Protein AF-A0A895YE85-F1 (afdb_monomer)

Solvent-accessible surface area (backbone atoms only — not comparable to full-atom values): 8833 Å² total; per-residue (Å²): 132,84,83,83,48,71,46,37,55,52,10,45,50,52,48,52,56,38,53,77,68,73,46,53,61,58,56,49,16,60,69,54,75,51,50,42,69,58,50,53,31,33,40,65,29,74,41,87,74,50,73,70,53,49,40,46,52,32,47,59,73,75,42,83,78,81,87,78,92,70,83,78,72,74,72,87,67,88,78,88,73,84,82,60,101,66,75,92,58,65,44,74,50,72,59,87,95,45,78,45,78,43,69,43,68,72,58,47,43,73,75,32,65,70,60,36,51,52,50,55,51,40,47,74,70,66,52,70,72,89,77,78,85,80,77,96,74,85,134

Mean predicted aligned error: 15.88 Å

pLDDT: mean 78.11, std 20.11, range [33.03, 98.56]

InterPro domains:
  IPR001387 Cro/C1-type, helix-turn-helix domain [PS50943] (14-70)
  IPR001387 Cro/C1-type, helix-turn-helix domain [SM00530] (13-68)
  IPR001387 Cro/C1-type, helix-turn-helix domain [cd00093] (11-62)
  IPR010982 Lambda repressor-like, DNA-binding domain superfamily [G3DSA:1.10.260.40] (1-79)
  IPR010982 Lambda repressor-like, DNA-binding domain superfamily [SSF47413] (6-72)
  IPR050807 Transcriptional regulator/dioxygenase, bacterial-type [PTHR46797] (8-66)

Secondary structure (DSSP, 8-state):
-----HHHHHHHHHHHHHHHTT--HHHHHHHHT--HHHHHHHHTT-S---HHHHHHHHHHHT----------------------SS--S-EEEEETTEEEEE--HHHHHHH-HHHHHHHHHHHHTT---S---------

Structure (mmCIF, N/CA/C/O backbone):
data_AF-A0A895YE85-F1
#
_entry.id   AF-A0A895YE85-F1
#
loop_
_atom_site.group_PDB
_atom_site.id
_atom_site.type_symbol
_atom_site.label_atom_id
_atom_site.label_alt_id
_atom_site.label_comp_id
_atom_site.label_asym_id
_atom_site.label_entity_id
_atom_site.label_seq_id
_atom_site.pdbx_PDB_ins_code
_atom_site.Cartn_x
_atom_site.Cartn_y
_atom_site.Cartn_z
_atom_site.occupancy
_atom_site.B_iso_or_equiv
_atom_site.auth_seq_id
_atom_site.auth_comp_id
_atom_site.auth_asym_id
_atom_site.auth_atom_id
_atom_site.pdbx_PDB_model_num
ATOM 1 N N . MET A 1 1 ? 14.524 12.648 -3.832 1.00 39.88 1 MET A N 1
ATOM 2 C CA . MET A 1 1 ? 13.309 11.814 -3.966 1.00 39.88 1 MET A CA 1
ATOM 3 C C . MET A 1 1 ? 13.101 11.058 -2.663 1.00 39.88 1 MET A C 1
ATOM 5 O O . MET A 1 1 ? 13.986 10.311 -2.268 1.00 39.88 1 MET A O 1
ATOM 9 N N . THR A 1 2 ? 12.002 11.305 -1.953 1.00 43.69 2 THR A N 1
ATOM 10 C CA . THR A 1 2 ? 11.710 10.669 -0.658 1.00 43.69 2 THR A CA 1
ATOM 11 C C . THR A 1 2 ? 11.442 9.179 -0.867 1.00 43.69 2 THR A C 1
ATOM 13 O O . THR A 1 2 ? 10.561 8.818 -1.645 1.00 43.69 2 THR A O 1
ATOM 16 N N . ARG A 1 3 ? 12.216 8.310 -0.208 1.00 55.97 3 ARG A N 1
ATOM 17 C CA . ARG A 1 3 ? 12.042 6.852 -0.267 1.00 55.97 3 ARG A CA 1
ATOM 18 C 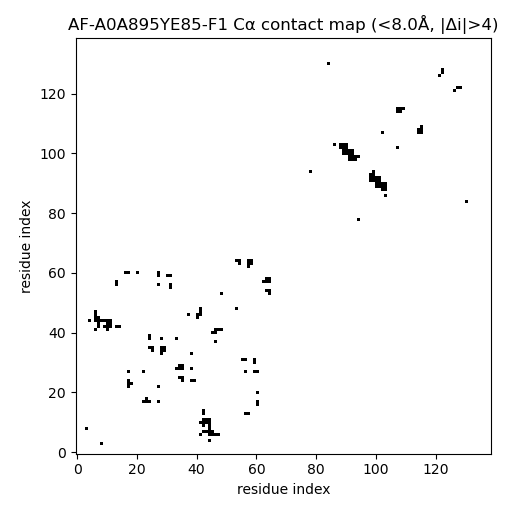C . ARG A 1 3 ? 10.653 6.501 0.277 1.00 55.97 3 ARG A C 1
ATOM 20 O O . ARG A 1 3 ? 10.411 6.668 1.469 1.00 55.97 3 ARG A O 1
ATOM 27 N N . ARG A 1 4 ? 9.738 6.051 -0.588 1.00 69.44 4 ARG A N 1
ATOM 28 C CA . ARG A 1 4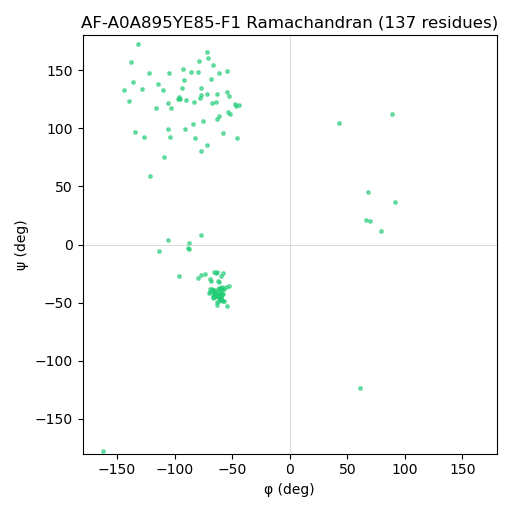 ? 8.447 5.495 -0.160 1.00 69.44 4 ARG A CA 1
ATOM 29 C C . ARG A 1 4 ? 8.705 4.231 0.657 1.00 69.44 4 ARG A C 1
ATOM 31 O O . ARG A 1 4 ? 9.504 3.383 0.260 1.00 69.44 4 ARG A O 1
ATOM 38 N N . THR A 1 5 ? 8.091 4.155 1.831 1.00 88.81 5 THR A N 1
ATOM 39 C CA . THR A 1 5 ? 8.126 2.970 2.688 1.00 88.81 5 THR A CA 1
ATOM 40 C C . THR A 1 5 ? 6.919 2.096 2.380 1.00 88.81 5 THR A C 1
ATOM 42 O O . THR A 1 5 ? 5.852 2.604 2.029 1.00 88.81 5 THR A O 1
ATOM 45 N N . LEU A 1 6 ? 7.060 0.784 2.577 1.00 88.50 6 LEU A N 1
ATOM 46 C CA . LEU A 1 6 ? 5.957 -0.160 2.399 1.00 88.50 6 LEU A CA 1
ATOM 47 C C . LEU A 1 6 ? 4.736 0.224 3.257 1.00 88.50 6 LEU A C 1
ATOM 49 O O . LEU A 1 6 ? 3.605 0.102 2.796 1.00 88.50 6 LEU A O 1
ATOM 53 N N . GLN A 1 7 ? 4.948 0.750 4.473 1.00 91.81 7 GLN A N 1
ATOM 54 C CA . GLN A 1 7 ? 3.854 1.239 5.321 1.00 91.81 7 GLN A CA 1
ATOM 55 C C . GLN A 1 7 ? 3.069 2.381 4.665 1.00 91.81 7 GLN A C 1
ATOM 57 O O . GLN A 1 7 ? 1.840 2.388 4.728 1.00 91.81 7 GLN A O 1
ATOM 62 N N . GLY A 1 8 ? 3.759 3.338 4.038 1.00 93.25 8 GLY A N 1
ATOM 63 C CA . GLY A 1 8 ? 3.119 4.453 3.340 1.00 93.25 8 GLY A CA 1
ATOM 64 C C . GLY A 1 8 ? 2.283 3.982 2.152 1.00 93.25 8 GLY A C 1
ATOM 65 O O . GLY A 1 8 ? 1.139 4.409 1.999 1.00 93.25 8 GLY A O 1
ATOM 66 N N . ASP A 1 9 ? 2.819 3.052 1.362 1.00 93.00 9 ASP A N 1
ATOM 67 C CA . ASP A 1 9 ? 2.130 2.510 0.188 1.00 93.00 9 ASP A CA 1
ATOM 68 C C . ASP A 1 9 ? 0.882 1.711 0.585 1.00 93.00 9 ASP A C 1
ATOM 70 O O . ASP A 1 9 ? -0.200 1.909 0.026 1.00 93.00 9 ASP A O 1
ATOM 74 N N . VAL A 1 10 ? 0.996 0.862 1.611 1.00 95.25 10 VAL A N 1
ATOM 75 C CA . VAL A 1 10 ? -0.136 0.096 2.150 1.00 95.25 10 VAL A CA 1
ATOM 76 C C . VAL A 1 10 ? -1.191 1.021 2.761 1.00 95.25 10 VAL A C 1
ATOM 78 O O . VAL A 1 10 ? -2.383 0.840 2.506 1.00 95.25 10 VAL A O 1
ATOM 81 N N . GLY A 1 11 ? -0.780 2.036 3.526 1.00 96.62 11 GLY A N 1
ATOM 82 C CA . GLY A 1 11 ? -1.690 3.025 4.106 1.00 96.62 11 GLY A CA 1
ATOM 83 C C . GLY A 1 11 ? -2.475 3.793 3.041 1.00 96.62 11 GLY A C 1
ATOM 84 O O . GLY A 1 11 ? -3.697 3.937 3.140 1.00 96.62 11 GLY A O 1
ATOM 85 N N . GLN A 1 12 ? -1.795 4.215 1.973 1.00 96.94 12 GLN A N 1
ATOM 86 C CA . GLN A 1 12 ? -2.416 4.910 0.848 1.00 96.94 12 GLN A CA 1
ATOM 87 C C . GLN A 1 12 ? -3.371 4.001 0.059 1.00 96.94 12 GLN A C 1
ATOM 89 O O . GLN A 1 12 ? -4.454 4.445 -0.339 1.00 96.94 12 GLN A O 1
ATOM 94 N N . LEU A 1 13 ? -3.014 2.727 -0.134 1.00 96.50 13 LEU A N 1
ATOM 95 C CA . LEU A 1 13 ? -3.893 1.733 -0.747 1.00 96.50 13 LEU A CA 1
ATOM 96 C C . LEU A 1 13 ? -5.165 1.533 0.087 1.00 96.50 13 LEU A C 1
ATOM 98 O O . LEU A 1 13 ? -6.270 1.607 -0.455 1.00 96.50 13 LEU A O 1
ATOM 102 N N . LEU A 1 14 ? -5.024 1.342 1.402 1.00 97.81 14 LEU A N 1
ATOM 103 C CA . LEU A 1 14 ? -6.150 1.159 2.317 1.00 97.81 14 LEU A CA 1
ATOM 104 C C . LEU A 1 14 ? -7.114 2.350 2.264 1.00 97.81 14 LEU A C 1
ATOM 106 O O . LEU A 1 14 ? -8.320 2.164 2.079 1.00 97.81 14 LEU A O 1
ATOM 110 N N . ARG A 1 15 ? -6.575 3.574 2.346 1.00 98.38 15 ARG A N 1
ATOM 111 C CA . ARG A 1 15 ? -7.349 4.816 2.235 1.00 98.38 15 ARG A CA 1
ATOM 112 C C . ARG A 1 15 ? -8.118 4.884 0.918 1.00 98.38 15 ARG A C 1
ATOM 114 O O . ARG A 1 15 ? -9.318 5.145 0.921 1.00 98.38 15 ARG A O 1
ATOM 121 N N . THR A 1 16 ? -7.437 4.608 -0.191 1.00 98.31 16 THR A N 1
ATOM 122 C CA . THR A 1 16 ? -8.018 4.661 -1.539 1.00 98.31 16 THR A CA 1
ATOM 123 C C . THR A 1 16 ? -9.195 3.695 -1.677 1.00 98.31 16 THR A C 1
ATOM 125 O O . THR A 1 16 ? -10.260 4.063 -2.173 1.00 98.31 16 THR A O 1
ATOM 128 N N . VAL A 1 17 ? -9.033 2.452 -1.216 1.00 98.00 17 VAL A N 1
ATOM 129 C CA . VAL A 1 17 ? -10.103 1.445 -1.251 1.00 98.00 17 VAL A CA 1
ATOM 130 C C . VAL A 1 17 ? -11.262 1.847 -0.335 1.00 98.00 17 VAL A C 1
ATOM 132 O O . VAL A 1 17 ? -12.422 1.705 -0.727 1.00 98.00 17 VAL A O 1
ATOM 135 N N . ARG A 1 18 ? -10.975 2.376 0.862 1.00 98.38 18 ARG A N 1
ATOM 136 C CA . ARG A 1 18 ? -11.998 2.859 1.799 1.00 98.38 18 ARG A CA 1
ATOM 137 C C . ARG A 1 18 ? -12.842 3.980 1.194 1.00 98.38 18 ARG A C 1
ATOM 139 O O . ARG A 1 18 ? -14.069 3.923 1.273 1.00 98.38 18 ARG A O 1
ATOM 146 N N . GLU A 1 19 ? -12.199 4.970 0.584 1.00 98.25 19 GLU A N 1
ATOM 147 C CA . GLU A 1 19 ? -12.870 6.112 -0.046 1.00 98.25 19 GLU A CA 1
ATOM 148 C C . GLU A 1 19 ? -13.724 5.676 -1.242 1.00 98.25 19 GLU A C 1
ATOM 150 O O . GLU A 1 19 ? -14.879 6.082 -1.336 1.00 98.25 19 GLU A O 1
ATOM 155 N N . ARG A 1 20 ? -13.233 4.752 -2.083 1.00 97.81 20 ARG A N 1
ATOM 156 C CA . ARG A 1 20 ? -14.026 4.155 -3.180 1.00 97.81 20 ARG A CA 1
ATOM 157 C C . ARG A 1 20 ? -15.280 3.424 -2.700 1.00 97.81 20 ARG A C 1
ATOM 159 O O . ARG A 1 20 ? -16.248 3.316 -3.443 1.00 97.81 20 ARG A O 1
ATOM 166 N N . ARG A 1 21 ? -15.268 2.918 -1.465 1.00 96.62 21 ARG A N 1
ATOM 167 C CA . ARG A 1 21 ? -16.421 2.278 -0.815 1.00 96.62 21 ARG A CA 1
ATOM 168 C C . ARG A 1 21 ? -17.334 3.258 -0.072 1.00 96.62 21 ARG A C 1
ATOM 170 O O . ARG A 1 21 ? -18.292 2.815 0.553 1.00 96.62 21 ARG A O 1
ATOM 177 N N . GLY A 1 22 ? -17.044 4.561 -0.098 1.00 97.44 22 GLY A N 1
ATOM 178 C CA . GLY A 1 22 ? -17.848 5.583 0.578 1.00 97.44 22 GLY A CA 1
ATOM 179 C C . GLY A 1 22 ? -17.833 5.475 2.107 1.00 97.44 22 GLY A C 1
ATOM 180 O O . GLY A 1 22 ? -18.750 5.950 2.778 1.00 97.44 22 GLY A O 1
ATOM 181 N N . LEU A 1 23 ? -16.821 4.821 2.687 1.00 97.75 23 LEU A N 1
ATOM 182 C CA . LEU A 1 23 ? -16.727 4.632 4.132 1.00 97.75 23 LEU A CA 1
ATOM 183 C C . LEU A 1 23 ? -15.885 5.737 4.769 1.00 97.75 23 LEU A C 1
ATOM 185 O O . LEU A 1 23 ? -14.780 6.040 4.317 1.00 97.75 23 LEU A O 1
ATOM 189 N N . SER A 1 24 ? -16.362 6.299 5.879 1.00 98.50 24 SER A N 1
ATOM 190 C CA . SER A 1 24 ? -15.517 7.115 6.753 1.00 98.50 24 SER A CA 1
ATOM 191 C C . SER A 1 24 ? -14.504 6.232 7.489 1.00 98.50 24 SER A C 1
ATOM 193 O O . SER A 1 24 ? -14.706 5.024 7.652 1.00 98.50 24 SER A O 1
ATOM 195 N N . GLN A 1 25 ? -13.426 6.838 7.994 1.00 98.56 25 GLN A N 1
ATOM 196 C CA . GLN A 1 25 ? -12.482 6.130 8.864 1.00 98.56 25 GLN A CA 1
ATOM 197 C C . GLN A 1 25 ? -13.189 5.562 10.106 1.00 98.56 25 GLN A C 1
ATOM 199 O O . GLN A 1 25 ? -12.978 4.408 10.454 1.00 98.56 25 GLN A O 1
ATOM 204 N N . SER A 1 26 ? -14.086 6.323 10.740 1.00 98.38 26 SER A N 1
ATOM 205 C CA . SER A 1 26 ? -14.848 5.845 11.902 1.00 98.38 26 SER A CA 1
ATOM 206 C C . SER A 1 26 ? -15.713 4.621 11.588 1.00 98.38 26 SER A C 1
ATOM 208 O O . SER A 1 26 ? -15.738 3.683 12.381 1.00 98.38 26 SER A O 1
ATOM 210 N N . ARG A 1 27 ? -16.361 4.579 10.415 1.00 98.38 27 ARG A N 1
ATOM 211 C CA . ARG A 1 27 ? -17.171 3.428 9.992 1.00 98.38 27 ARG A CA 1
ATOM 212 C C . ARG A 1 27 ? -16.325 2.184 9.749 1.00 98.38 27 ARG A C 1
ATOM 214 O O . ARG A 1 27 ? -16.697 1.113 10.218 1.00 98.38 27 ARG A O 1
ATOM 221 N N . LEU A 1 28 ? -15.198 2.309 9.044 1.00 98.31 28 LEU A N 1
ATOM 222 C CA . LEU A 1 28 ? -14.302 1.166 8.846 1.00 98.31 28 LEU A CA 1
ATOM 223 C C . LEU A 1 28 ? -13.711 0.697 10.181 1.00 98.31 28 LEU A C 1
ATOM 225 O O . LEU A 1 28 ? -13.693 -0.499 10.449 1.00 98.31 28 LEU A O 1
ATOM 229 N N . ALA A 1 29 ? -13.279 1.633 11.027 1.00 98.19 29 ALA A N 1
ATOM 230 C CA . ALA A 1 29 ? -12.689 1.324 12.320 1.00 98.19 29 ALA A CA 1
ATOM 231 C C . ALA A 1 29 ? -13.662 0.553 13.228 1.00 98.19 29 ALA A C 1
ATOM 233 O O . ALA A 1 29 ? -13.292 -0.480 13.780 1.00 98.19 29 ALA A O 1
ATOM 234 N N . ALA A 1 30 ? -14.925 0.988 13.295 1.00 97.75 30 ALA A N 1
ATOM 235 C CA . ALA A 1 30 ? -15.976 0.270 14.011 1.00 97.75 30 ALA A CA 1
ATOM 236 C C . ALA A 1 30 ? -16.218 -1.131 13.426 1.00 97.75 30 ALA A C 1
ATOM 238 O O . ALA A 1 30 ? -16.307 -2.104 14.169 1.00 97.75 30 ALA A O 1
ATOM 239 N N . ARG A 1 31 ? -16.259 -1.251 12.092 1.00 96.94 31 ARG A N 1
ATOM 240 C CA . ARG A 1 31 ? -16.501 -2.525 11.399 1.00 96.94 31 ARG A CA 1
ATOM 241 C C . ARG A 1 31 ? -15.421 -3.580 11.660 1.00 96.94 31 ARG A C 1
ATOM 243 O O . ARG A 1 31 ? -15.733 -4.763 11.658 1.00 96.94 31 ARG A O 1
ATOM 250 N N . VAL A 1 32 ? -14.173 -3.164 11.869 1.00 96.81 32 VAL A N 1
ATOM 251 C CA . VAL A 1 32 ? -13.018 -4.066 12.069 1.00 96.81 32 VAL A CA 1
ATOM 252 C C . VAL A 1 32 ? -12.535 -4.141 13.520 1.00 96.81 32 VAL A C 1
ATOM 254 O O . VAL A 1 32 ? -11.528 -4.792 13.796 1.00 96.81 32 VAL A O 1
ATOM 257 N N . GLY A 1 33 ? -13.226 -3.476 14.451 1.00 96.56 33 GLY A N 1
ATOM 258 C CA . GLY A 1 33 ? -12.881 -3.493 15.874 1.00 96.56 33 GLY A CA 1
ATOM 259 C C . GLY A 1 33 ? -11.568 -2.772 16.201 1.00 96.56 33 GLY A C 1
ATOM 260 O O . GLY A 1 33 ? -10.741 -3.294 16.944 1.00 96.56 33 GLY A O 1
ATOM 261 N N . THR A 1 34 ? -11.347 -1.583 15.635 1.00 96.94 34 THR A N 1
ATOM 262 C CA . THR A 1 34 ? -10.193 -0.716 15.939 1.00 96.94 34 THR A CA 1
ATOM 263 C C . THR A 1 34 ? -10.631 0.729 16.193 1.00 96.94 34 THR A C 1
ATOM 265 O O . THR A 1 34 ? -11.792 1.084 15.998 1.00 96.94 34 THR A O 1
ATOM 268 N N . SER A 1 35 ? -9.711 1.595 16.626 1.00 98.12 35 SER A N 1
ATOM 269 C CA . SER A 1 35 ? -9.997 3.023 16.805 1.00 98.12 35 SER A CA 1
ATOM 270 C C . SER A 1 35 ? -9.819 3.808 15.502 1.00 98.12 35 SER A C 1
ATOM 272 O O . SER A 1 35 ? -8.950 3.504 14.678 1.00 98.12 35 SER A O 1
ATOM 274 N N . GLN A 1 36 ? -10.607 4.874 15.322 1.00 98.19 36 GLN A N 1
ATOM 275 C CA . GLN A 1 36 ? -10.451 5.783 14.178 1.00 98.19 36 GLN A CA 1
ATOM 276 C C . GLN A 1 36 ? -9.049 6.416 14.150 1.00 98.19 36 GLN A C 1
ATOM 278 O O . GLN A 1 36 ? -8.461 6.550 13.076 1.00 98.19 36 GLN A O 1
ATOM 283 N N . GLN A 1 37 ? -8.480 6.731 15.317 1.00 98.25 37 GLN A N 1
ATOM 284 C CA . GLN A 1 37 ? -7.121 7.259 15.437 1.00 98.25 37 GLN A CA 1
ATOM 285 C C . GLN A 1 37 ? -6.073 6.257 14.935 1.00 98.25 37 GLN A C 1
ATOM 287 O O . GLN A 1 37 ? -5.191 6.641 14.165 1.00 98.25 37 GLN A O 1
ATOM 292 N N . ARG A 1 38 ? -6.177 4.975 15.318 1.00 97.75 38 ARG A N 1
ATOM 293 C CA . ARG A 1 38 ? -5.270 3.923 14.832 1.00 97.75 38 ARG A CA 1
ATOM 294 C C . ARG A 1 38 ? -5.405 3.749 13.324 1.00 97.75 38 ARG A C 1
ATOM 296 O O . ARG A 1 38 ? -4.390 3.719 12.636 1.00 97.75 38 ARG A O 1
ATOM 303 N N . LEU A 1 39 ? -6.630 3.722 12.792 1.00 98.31 39 LEU A N 1
ATOM 304 C CA . LEU A 1 39 ? -6.850 3.669 11.343 1.00 98.31 39 LEU A CA 1
ATOM 305 C C . LEU A 1 39 ? -6.223 4.875 10.622 1.00 98.31 39 LEU A C 1
ATOM 307 O O . LEU A 1 39 ? -5.558 4.702 9.607 1.00 98.31 39 LEU A O 1
ATOM 311 N N . SER A 1 40 ? -6.358 6.084 11.171 1.00 98.38 40 SER A N 1
ATOM 312 C CA . SER A 1 40 ? -5.718 7.287 10.624 1.00 98.38 40 SER A CA 1
ATOM 313 C C . SER A 1 40 ? -4.186 7.199 10.633 1.00 98.38 40 SER A C 1
ATOM 315 O O . SER A 1 40 ? -3.532 7.637 9.689 1.00 98.38 40 SER A O 1
ATOM 317 N N . GLN A 1 41 ? -3.579 6.619 11.674 1.00 97.94 41 GLN A N 1
ATOM 318 C CA . GLN A 1 41 ? -2.129 6.385 11.712 1.00 97.94 41 GLN A CA 1
ATOM 319 C C . GLN A 1 41 ? -1.680 5.347 10.676 1.00 97.94 41 GLN A C 1
ATOM 321 O O . GLN A 1 41 ? -0.630 5.534 10.059 1.00 97.94 41 GLN A O 1
ATOM 326 N N . VAL A 1 42 ? -2.474 4.291 10.459 1.00 97.88 42 VAL A N 1
ATOM 327 C CA . VAL A 1 42 ? -2.231 3.290 9.408 1.00 97.88 42 VAL A CA 1
ATOM 328 C C . VAL A 1 42 ? -2.307 3.936 8.026 1.00 97.88 42 VAL A C 1
ATOM 330 O O . VAL A 1 42 ? -1.368 3.808 7.250 1.00 97.88 42 VAL A O 1
ATOM 333 N N . GLU A 1 43 ? -3.361 4.701 7.728 1.00 97.81 43 GLU A N 1
ATOM 334 C CA . GLU A 1 43 ? -3.537 5.347 6.417 1.00 97.81 43 GLU A CA 1
ATOM 335 C C . GLU A 1 43 ? -2.456 6.385 6.088 1.00 97.81 43 GLU A C 1
ATOM 337 O O . GLU A 1 43 ? -2.188 6.648 4.918 1.00 97.81 43 GLU A O 1
ATOM 342 N N . ARG A 1 44 ? -1.815 6.968 7.108 1.00 96.69 44 ARG A N 1
ATOM 343 C CA . ARG A 1 44 ? -0.681 7.893 6.947 1.00 96.69 44 ARG A CA 1
ATOM 344 C C . ARG A 1 44 ? 0.682 7.196 6.904 1.00 96.69 44 ARG A C 1
ATOM 346 O O . ARG A 1 44 ? 1.688 7.882 6.764 1.00 96.69 44 ARG A O 1
ATOM 353 N N . GLY A 1 45 ? 0.733 5.872 7.066 1.00 95.62 45 GLY A N 1
ATOM 354 C CA . GLY A 1 45 ? 1.980 5.103 7.093 1.00 95.62 45 GLY A CA 1
ATOM 355 C C . GLY A 1 45 ? 2.842 5.331 8.341 1.00 95.62 45 GLY A C 1
ATOM 356 O O . GLY A 1 45 ? 4.041 5.075 8.298 1.00 95.62 45 GLY A O 1
ATOM 357 N N . VAL A 1 46 ? 2.256 5.835 9.435 1.00 95.94 46 VAL A N 1
ATOM 358 C CA . VAL A 1 46 ? 2.969 6.118 10.699 1.00 95.94 46 VAL A CA 1
ATOM 359 C C . VAL A 1 46 ? 2.830 4.963 11.696 1.00 95.94 46 VAL A C 1
ATOM 361 O O . VAL A 1 46 ? 3.692 4.769 12.546 1.00 95.94 46 VAL A O 1
ATOM 364 N N . ALA A 1 47 ? 1.750 4.182 11.604 1.00 94.75 47 ALA A N 1
ATOM 365 C CA . ALA A 1 47 ? 1.595 2.967 12.399 1.00 94.75 47 ALA A CA 1
ATOM 366 C C . ALA A 1 47 ? 2.406 1.796 11.818 1.00 94.75 47 ALA A C 1
ATOM 368 O O . ALA A 1 47 ? 2.670 1.744 10.618 1.00 94.75 47 ALA A O 1
ATOM 369 N N . ASN A 1 48 ? 2.703 0.810 12.670 1.00 93.62 48 ASN A N 1
ATOM 370 C CA . ASN A 1 48 ? 3.279 -0.477 12.279 1.00 93.62 48 ASN A CA 1
ATOM 371 C C . ASN A 1 48 ? 2.233 -1.607 12.424 1.00 93.62 48 ASN A C 1
ATOM 373 O O . ASN A 1 48 ? 2.252 -2.325 13.427 1.00 93.62 48 ASN A O 1
ATOM 377 N N . PRO A 1 49 ? 1.252 -1.715 11.504 1.00 94.38 49 PRO A N 1
ATOM 378 C CA . PRO A 1 49 ? 0.257 -2.783 11.540 1.00 94.38 49 PRO A CA 1
ATOM 379 C C . PRO A 1 49 ? 0.901 -4.139 11.231 1.00 94.38 49 PRO A C 1
ATOM 381 O O . PRO A 1 49 ? 1.771 -4.248 10.367 1.00 94.38 49 PRO A O 1
ATOM 384 N N . THR A 1 50 ? 0.442 -5.188 11.910 1.00 95.38 50 THR A N 1
ATOM 385 C CA . THR A 1 50 ? 0.825 -6.566 11.567 1.00 95.38 50 THR A CA 1
ATOM 386 C C . THR A 1 50 ? 0.157 -7.004 10.256 1.00 95.38 50 THR A C 1
ATOM 388 O O . THR A 1 50 ? -0.813 -6.390 9.810 1.00 95.38 50 THR A O 1
ATOM 391 N N . LEU A 1 51 ? 0.616 -8.103 9.645 1.00 95.12 51 LEU A N 1
ATOM 392 C CA . LEU A 1 51 ? -0.087 -8.688 8.491 1.00 95.12 51 LEU A CA 1
ATOM 393 C C . LEU A 1 51 ? -1.547 -9.039 8.827 1.00 95.12 51 LEU A C 1
ATOM 395 O O . LEU A 1 51 ? -2.427 -8.774 8.014 1.00 95.12 51 LEU A O 1
ATOM 399 N N . GLY A 1 52 ? -1.815 -9.535 10.040 1.00 96.31 52 GLY A N 1
ATOM 400 C CA . GLY A 1 52 ? -3.176 -9.816 10.507 1.00 96.31 52 GLY A CA 1
ATOM 401 C C . GLY A 1 52 ? -4.024 -8.556 10.730 1.00 96.31 52 GLY A C 1
ATOM 402 O O . GLY A 1 52 ? -5.234 -8.578 10.518 1.00 96.31 52 GLY A O 1
ATOM 403 N N . ASP A 1 53 ? -3.421 -7.424 11.113 1.00 95.88 53 ASP A N 1
ATOM 404 C CA . ASP A 1 53 ? -4.128 -6.136 11.136 1.00 95.88 53 ASP A CA 1
ATOM 405 C C . ASP A 1 53 ? -4.547 -5.721 9.722 1.00 95.88 53 ASP A C 1
ATOM 407 O O . ASP A 1 53 ? -5.681 -5.288 9.516 1.00 95.88 53 ASP A O 1
ATOM 411 N N . LEU A 1 54 ? -3.644 -5.865 8.748 1.00 96.81 54 LEU A N 1
ATOM 412 C CA . LEU A 1 54 ? -3.912 -5.525 7.352 1.00 96.81 54 LEU A CA 1
ATOM 413 C C . LEU A 1 54 ? -4.979 -6.433 6.741 1.00 96.81 54 LEU A C 1
ATOM 415 O O . LEU A 1 54 ? -5.899 -5.924 6.107 1.00 96.81 54 LEU A O 1
ATOM 419 N N . GLU A 1 55 ? -4.893 -7.742 6.964 1.00 97.25 55 GLU A N 1
ATOM 420 C CA . GLU A 1 55 ? -5.897 -8.711 6.520 1.00 97.25 55 GLU A CA 1
ATOM 421 C C . GLU A 1 55 ? -7.293 -8.322 7.022 1.00 97.25 55 GLU A C 1
ATOM 423 O O . GLU A 1 55 ? -8.179 -8.070 6.208 1.00 97.25 55 GLU A O 1
ATOM 428 N N . ARG A 1 56 ? -7.458 -8.097 8.335 1.00 97.56 56 ARG A N 1
ATOM 429 C CA . ARG A 1 56 ? -8.739 -7.655 8.920 1.00 97.56 56 ARG A CA 1
ATOM 430 C C . ARG A 1 56 ? -9.246 -6.335 8.340 1.00 97.56 56 ARG A C 1
ATOM 432 O O . ARG A 1 56 ? -10.449 -6.164 8.147 1.00 97.56 56 ARG A O 1
ATOM 439 N N . LEU A 1 57 ? -8.352 -5.380 8.082 1.00 98.00 57 LEU A N 1
ATOM 440 C CA . LEU A 1 57 ? -8.712 -4.084 7.504 1.00 98.00 57 LEU A CA 1
ATOM 441 C C . LEU A 1 57 ? -9.220 -4.217 6.063 1.00 98.00 57 LEU A C 1
ATOM 443 O O . LEU A 1 57 ? -10.236 -3.609 5.714 1.00 98.00 57 LEU A O 1
ATOM 447 N N . PHE A 1 58 ? -8.545 -5.019 5.236 1.00 97.88 58 PHE A N 1
ATOM 448 C CA . PHE A 1 58 ? -8.978 -5.296 3.866 1.00 97.88 58 PHE A CA 1
ATOM 449 C C . PHE A 1 58 ? -10.255 -6.149 3.836 1.00 97.88 58 PHE A C 1
ATOM 451 O O . PHE A 1 58 ? -11.169 -5.822 3.074 1.00 97.88 58 PHE A O 1
ATOM 458 N N . ASP A 1 59 ? -10.404 -7.124 4.729 1.00 97.44 59 ASP A N 1
ATOM 459 C CA . ASP A 1 59 ? -11.633 -7.911 4.879 1.00 97.44 59 ASP A CA 1
ATOM 460 C C . ASP A 1 59 ? -12.822 -7.048 5.314 1.00 97.44 59 ASP A C 1
ATOM 462 O O . ASP A 1 59 ? -13.916 -7.162 4.761 1.00 97.44 59 ASP A O 1
ATOM 466 N N . GLY A 1 60 ? -12.611 -6.102 6.233 1.00 96.81 60 GLY A N 1
ATOM 467 C CA . GLY A 1 60 ? -13.626 -5.122 6.629 1.00 96.81 60 GLY A CA 1
ATOM 468 C C . GLY A 1 60 ? -14.052 -4.197 5.493 1.00 96.81 60 GLY A C 1
ATOM 469 O O . GLY A 1 60 ? -15.164 -3.665 5.488 1.00 96.81 60 GLY A O 1
ATOM 470 N N . LEU A 1 61 ? -13.192 -4.031 4.493 1.00 97.50 61 LEU A N 1
ATOM 471 C CA . LEU A 1 61 ? -13.566 -3.393 3.246 1.00 97.50 61 LEU A CA 1
ATOM 472 C C . LEU A 1 61 ? -14.315 -4.375 2.335 1.00 97.50 61 LEU A C 1
ATOM 474 O O . LEU A 1 61 ? -15.172 -3.932 1.584 1.00 97.50 61 LEU A O 1
ATOM 478 N N . GLY A 1 62 ? -14.073 -5.680 2.405 1.00 96.44 62 GLY A N 1
ATOM 479 C CA . GLY A 1 62 ? -14.548 -6.684 1.449 1.00 96.44 62 GLY A CA 1
ATOM 480 C C . GLY A 1 62 ? -13.529 -6.900 0.330 1.00 96.44 62 GLY A C 1
ATOM 481 O O . GLY A 1 62 ? -13.891 -6.959 -0.843 1.00 96.44 62 GLY A O 1
ATOM 482 N N . GLN A 1 63 ? -12.243 -6.849 0.663 1.00 97.12 63 GLN A N 1
ATOM 483 C CA . GLN A 1 63 ? -11.115 -7.130 -0.222 1.00 97.12 63 GLN A CA 1
ATOM 484 C C . GLN A 1 63 ? -10.282 -8.245 0.385 1.00 97.12 63 GLN A C 1
ATOM 486 O O . GLN A 1 63 ? -10.125 -8.304 1.595 1.00 97.12 63 GLN A O 1
ATOM 491 N N . ARG A 1 64 ? -9.673 -9.063 -0.469 1.00 95.25 64 ARG A N 1
ATOM 492 C CA . ARG A 1 64 ? -8.706 -10.070 -0.045 1.00 95.25 64 ARG A CA 1
ATOM 493 C C . ARG A 1 64 ? -7.290 -9.521 -0.180 1.00 95.25 64 ARG A C 1
ATOM 495 O O . ARG A 1 64 ? -6.896 -9.122 -1.277 1.00 95.25 64 ARG A O 1
ATOM 502 N N . LEU A 1 65 ? -6.508 -9.547 0.898 1.00 94.44 65 LEU A N 1
ATOM 503 C CA . LEU A 1 65 ? -5.087 -9.207 0.842 1.00 94.44 65 LEU A CA 1
ATOM 504 C C . LEU A 1 65 ? -4.309 -10.321 0.120 1.00 94.44 65 LEU A C 1
ATOM 506 O O . LEU A 1 65 ? -4.439 -11.501 0.441 1.00 94.44 65 LEU A O 1
ATOM 510 N N . ARG A 1 66 ? -3.493 -9.952 -0.872 1.00 94.12 66 ARG A N 1
ATOM 511 C CA . ARG A 1 66 ? -2.550 -10.858 -1.544 1.00 94.12 66 ARG A CA 1
ATOM 512 C C . ARG A 1 66 ? -1.166 -10.228 -1.531 1.00 94.12 66 ARG A C 1
ATOM 514 O O . ARG A 1 66 ? -1.024 -9.057 -1.869 1.00 94.12 66 ARG A O 1
ATOM 521 N N . VAL A 1 67 ? -0.162 -11.020 -1.173 1.00 90.88 67 VAL A N 1
ATOM 522 C CA . VAL A 1 67 ? 1.247 -10.619 -1.192 1.00 90.88 67 VAL A CA 1
ATOM 523 C C . VAL A 1 67 ? 1.941 -11.384 -2.311 1.00 90.88 67 VAL A C 1
ATOM 525 O O . VAL A 1 67 ? 1.754 -12.592 -2.444 1.00 90.88 67 VAL A O 1
ATOM 528 N N . ALA A 1 68 ? 2.721 -10.676 -3.122 1.00 88.62 68 ALA A N 1
ATOM 529 C CA . ALA A 1 68 ? 3.528 -11.259 -4.183 1.00 88.62 68 ALA A CA 1
ATOM 530 C C . ALA A 1 68 ? 4.918 -10.624 -4.171 1.00 88.62 68 ALA A C 1
ATOM 532 O O . ALA A 1 68 ? 5.050 -9.413 -3.987 1.00 88.62 68 ALA A O 1
ATOM 533 N N . ALA A 1 69 ? 5.945 -11.442 -4.383 1.00 86.06 69 ALA A N 1
ATOM 534 C CA . ALA A 1 69 ? 7.272 -10.941 -4.689 1.00 86.06 69 ALA A CA 1
ATOM 535 C C . ALA A 1 69 ? 7.296 -10.499 -6.155 1.00 86.06 69 ALA A C 1
ATOM 537 O O . ALA A 1 69 ? 6.914 -11.258 -7.045 1.00 86.06 69 ALA A O 1
ATOM 538 N N . VAL A 1 70 ? 7.747 -9.274 -6.395 1.00 79.50 70 VAL A N 1
ATOM 539 C CA . VAL A 1 70 ? 8.014 -8.755 -7.737 1.00 79.50 70 VAL A CA 1
ATOM 540 C C . VAL A 1 70 ? 9.516 -8.513 -7.860 1.00 79.50 70 VAL A C 1
ATOM 542 O O . VAL A 1 70 ? 10.119 -8.027 -6.897 1.00 79.50 70 VAL A O 1
ATOM 545 N N . PRO A 1 71 ? 10.149 -8.851 -8.998 1.00 77.06 71 PRO A N 1
ATOM 546 C CA . PRO A 1 71 ? 11.521 -8.438 -9.246 1.00 77.06 71 PRO A CA 1
ATOM 547 C C . PRO A 1 71 ? 11.614 -6.921 -9.088 1.00 77.06 71 PRO A C 1
ATOM 549 O O . PRO A 1 71 ? 10.789 -6.185 -9.635 1.00 77.06 71 PRO A O 1
ATOM 552 N N . HIS A 1 72 ? 12.605 -6.446 -8.334 1.00 67.56 72 HIS A N 1
ATOM 553 C CA . HIS A 1 72 ? 12.953 -5.035 -8.398 1.00 67.56 72 HIS A CA 1
ATOM 554 C C . HIS A 1 72 ? 13.424 -4.803 -9.831 1.00 67.56 72 HIS A C 1
ATOM 556 O O . HIS A 1 72 ? 14.480 -5.312 -10.199 1.00 67.56 72 HIS A O 1
ATOM 562 N N . ALA A 1 73 ? 12.625 -4.115 -10.653 1.00 63.84 73 ALA A N 1
ATOM 563 C CA . ALA A 1 73 ? 13.105 -3.650 -11.944 1.00 63.84 73 ALA A CA 1
ATOM 564 C C . ALA A 1 73 ? 14.379 -2.860 -11.646 1.00 63.84 73 ALA A C 1
ATOM 566 O O . ALA A 1 73 ? 14.317 -1.877 -10.899 1.00 63.84 73 ALA A O 1
ATOM 567 N N . GLU A 1 74 ? 15.529 -3.358 -12.112 1.00 56.19 74 GLU A N 1
ATOM 568 C CA . GLU A 1 74 ? 16.801 -2.669 -11.940 1.00 56.19 74 GLU A CA 1
ATOM 569 C C . GLU A 1 74 ? 16.566 -1.224 -12.344 1.00 56.19 74 GLU A C 1
ATOM 571 O O . GLU A 1 74 ? 16.053 -0.963 -13.435 1.00 56.19 74 GLU A O 1
ATOM 576 N N . ALA A 1 75 ? 16.808 -0.308 -11.400 1.00 51.78 75 ALA A N 1
ATOM 577 C CA . ALA A 1 75 ? 16.570 1.108 -11.598 1.00 51.78 75 ALA A CA 1
ATOM 578 C C . ALA A 1 75 ? 17.095 1.466 -12.983 1.00 51.78 75 ALA A C 1
ATOM 580 O O . ALA A 1 75 ? 18.273 1.227 -13.247 1.00 51.78 75 ALA A O 1
ATOM 581 N N . VAL A 1 76 ? 16.224 1.966 -13.863 1.00 50.56 76 VAL A N 1
ATOM 582 C CA . VAL A 1 76 ? 16.635 2.448 -15.180 1.00 50.56 76 VAL A CA 1
ATOM 583 C C . VAL A 1 76 ? 17.672 3.533 -14.915 1.00 50.56 76 VAL A C 1
ATOM 585 O O . VAL A 1 76 ? 17.341 4.660 -14.549 1.00 50.56 76 VAL A O 1
ATOM 588 N N . ARG A 1 77 ? 18.948 3.150 -14.970 1.00 48.97 77 ARG A N 1
ATOM 589 C CA . ARG A 1 77 ? 20.074 4.059 -14.841 1.00 48.97 77 ARG A CA 1
ATOM 590 C C . ARG A 1 77 ? 20.183 4.770 -16.174 1.00 48.97 77 ARG A C 1
ATOM 592 O O . ARG A 1 77 ? 20.044 4.149 -17.225 1.00 48.97 77 ARG A O 1
ATOM 599 N N . GLU A 1 78 ? 20.369 6.080 -16.107 1.00 43.00 78 GLU A N 1
ATOM 600 C CA . GLU A 1 78 ? 20.520 6.933 -17.278 1.00 43.00 78 GLU A CA 1
ATOM 601 C C . GLU A 1 78 ? 21.604 6.352 -18.195 1.00 43.00 78 GLU A C 1
ATOM 603 O O . GLU A 1 78 ? 22.785 6.317 -17.844 1.00 43.00 78 GLU A O 1
ATOM 608 N N . VAL A 1 79 ? 21.196 5.871 -19.368 1.00 51.38 79 VAL A N 1
ATOM 609 C CA . VAL A 1 79 ? 22.127 5.447 -20.408 1.00 51.38 79 VAL A CA 1
ATOM 610 C C . VAL A 1 79 ? 22.386 6.655 -21.288 1.00 51.38 79 VAL A C 1
ATOM 612 O O . VAL A 1 79 ? 21.580 6.998 -22.152 1.00 51.38 79 VAL A O 1
ATOM 615 N N . ARG A 1 80 ? 23.514 7.327 -21.061 1.00 47.12 80 ARG A N 1
ATOM 616 C CA . ARG A 1 80 ? 23.939 8.432 -21.917 1.00 47.12 80 ARG A CA 1
ATOM 617 C C . ARG A 1 80 ? 24.642 7.855 -23.146 1.00 47.12 80 ARG A C 1
ATOM 619 O O . ARG A 1 80 ? 25.839 7.589 -23.125 1.00 47.12 80 ARG A O 1
ATOM 626 N N . VAL A 1 81 ? 23.876 7.611 -24.207 1.00 55.59 81 VAL A N 1
ATOM 627 C CA . VAL A 1 81 ? 24.409 7.159 -25.499 1.00 55.59 81 VAL A CA 1
ATOM 628 C C . VAL A 1 81 ? 24.580 8.374 -26.404 1.00 55.59 81 VAL A C 1
ATOM 630 O O . VAL A 1 81 ? 23.629 9.126 -26.612 1.00 55.59 81 VAL A O 1
ATOM 633 N N . ARG A 1 82 ? 25.772 8.570 -26.973 1.00 53.09 82 ARG A N 1
ATOM 634 C CA . ARG A 1 82 ? 25.937 9.472 -28.118 1.00 53.09 82 ARG A CA 1
ATOM 635 C C . ARG A 1 82 ? 25.590 8.672 -29.366 1.00 53.09 82 ARG A C 1
ATOM 637 O O . ARG A 1 82 ? 26.360 7.805 -29.772 1.00 53.09 82 ARG A O 1
ATOM 644 N N . LEU A 1 83 ? 24.406 8.915 -29.917 1.00 52.75 83 LEU A N 1
ATOM 645 C CA . LEU A 1 83 ? 24.010 8.330 -31.193 1.00 52.75 83 LEU A CA 1
ATOM 646 C C . LEU A 1 83 ? 24.953 8.865 -32.275 1.00 52.75 83 LEU A C 1
ATOM 648 O O . LEU A 1 83 ? 25.105 10.075 -32.424 1.00 52.75 83 LEU A O 1
ATOM 652 N N . LEU A 1 84 ? 25.621 7.950 -32.974 1.00 56.34 84 LEU A N 1
ATOM 653 C CA . LEU A 1 84 ? 26.261 8.252 -34.248 1.00 56.34 84 LEU A CA 1
ATOM 654 C C . LEU A 1 84 ? 25.178 8.241 -35.326 1.00 56.34 84 LEU A C 1
ATOM 656 O O . LEU A 1 84 ? 24.244 7.442 -35.241 1.00 56.34 84 LEU A O 1
ATOM 660 N N . ASP A 1 85 ? 25.336 9.062 -36.361 1.00 54.06 85 ASP A N 1
ATOM 661 C CA . ASP A 1 85 ? 24.361 9.176 -37.457 1.00 54.06 85 ASP A CA 1
ATOM 662 C C . ASP A 1 85 ? 24.117 7.836 -38.170 1.00 54.06 85 ASP A C 1
ATOM 664 O O . ASP A 1 85 ? 23.051 7.601 -38.740 1.00 54.06 85 ASP A O 1
ATOM 668 N N . ARG A 1 86 ? 25.097 6.922 -38.107 1.00 58.56 86 ARG A N 1
ATOM 669 C CA . ARG A 1 86 ? 24.961 5.509 -38.470 1.00 58.56 86 ARG A CA 1
ATOM 670 C C . ARG A 1 86 ? 25.795 4.642 -37.534 1.00 58.56 86 ARG A C 1
ATOM 672 O O . ARG A 1 86 ? 26.974 4.913 -37.312 1.00 58.56 86 ARG A O 1
ATOM 679 N N . LEU A 1 87 ? 25.199 3.566 -37.022 1.00 60.31 87 LEU A N 1
ATOM 680 C CA . LEU A 1 87 ? 25.947 2.519 -36.328 1.00 60.31 87 LEU A CA 1
ATOM 681 C C . LEU A 1 87 ? 26.633 1.621 -37.371 1.00 60.31 87 LEU A C 1
ATOM 683 O O . LEU A 1 87 ? 25.946 1.111 -38.257 1.00 60.31 87 LEU A O 1
ATOM 687 N N . PRO A 1 88 ? 27.957 1.406 -37.290 1.00 59.59 88 PRO A N 1
ATOM 688 C CA . PRO A 1 88 ? 28.685 0.649 -38.308 1.00 59.59 88 PRO A CA 1
ATOM 689 C C . PRO A 1 88 ? 28.413 -0.866 -38.249 1.00 59.59 88 PRO A C 1
ATOM 691 O O . PRO A 1 88 ? 28.533 -1.544 -39.265 1.00 59.59 88 PRO A O 1
ATOM 694 N N . ALA A 1 89 ? 28.034 -1.403 -37.082 1.00 66.62 89 ALA A N 1
ATOM 695 C CA . ALA A 1 89 ? 27.691 -2.810 -36.853 1.00 66.62 89 ALA A CA 1
ATOM 696 C C . ALA A 1 89 ? 26.899 -2.967 -35.536 1.00 66.62 89 ALA A C 1
ATOM 698 O O . ALA A 1 89 ? 26.618 -1.976 -34.860 1.00 66.62 89 ALA A O 1
ATOM 699 N N . ALA A 1 90 ? 26.553 -4.206 -35.156 1.00 61.97 90 ALA A N 1
ATOM 700 C CA . ALA A 1 90 ? 26.006 -4.498 -33.828 1.00 61.97 90 ALA A CA 1
ATOM 701 C C . ALA A 1 90 ? 26.935 -3.936 -32.741 1.00 61.97 90 ALA A C 1
ATOM 703 O O . ALA A 1 90 ? 28.132 -4.225 -32.739 1.00 61.97 90 ALA A O 1
ATOM 704 N N . VAL A 1 91 ? 26.383 -3.157 -31.816 1.00 67.75 91 VAL A N 1
ATOM 705 C CA . VAL A 1 91 ? 27.149 -2.554 -30.720 1.00 67.75 91 VAL A CA 1
ATOM 706 C C . VAL A 1 91 ? 26.865 -3.286 -29.418 1.00 67.75 91 VAL A C 1
ATOM 708 O O . VAL A 1 91 ? 25.763 -3.783 -29.199 1.00 67.75 91 VAL A O 1
ATOM 711 N N . VAL A 1 92 ? 27.860 -3.362 -28.537 1.00 63.59 92 VAL A N 1
ATOM 712 C CA . VAL A 1 92 ? 27.671 -3.861 -27.171 1.00 63.59 92 VAL A CA 1
ATOM 713 C C . VAL A 1 92 ? 27.642 -2.661 -26.235 1.00 63.59 92 VAL A C 1
ATOM 715 O O . VAL A 1 92 ? 28.624 -1.929 -26.128 1.00 63.59 92 VAL A O 1
ATOM 718 N N . ILE A 1 93 ? 26.512 -2.453 -25.566 1.00 69.94 93 ILE A N 1
ATOM 719 C CA . ILE A 1 93 ? 26.341 -1.422 -24.545 1.00 69.94 93 ILE A CA 1
ATOM 720 C C . ILE A 1 93 ? 26.716 -2.033 -23.195 1.00 69.94 93 ILE A C 1
ATOM 722 O O . ILE A 1 93 ? 26.158 -3.055 -22.792 1.00 69.94 93 ILE A O 1
ATOM 726 N N . ARG A 1 94 ? 27.660 -1.408 -22.485 1.00 59.16 94 ARG A N 1
ATOM 727 C CA . ARG A 1 94 ? 28.038 -1.800 -21.121 1.00 59.16 94 ARG A CA 1
ATOM 728 C C . ARG A 1 94 ? 27.316 -0.919 -20.103 1.00 59.16 94 ARG A C 1
ATOM 730 O O . ARG A 1 94 ? 27.426 0.303 -20.162 1.00 59.16 94 ARG A O 1
ATOM 737 N N . LEU A 1 95 ? 26.598 -1.543 -19.174 1.00 61.81 95 LEU A N 1
ATOM 738 C CA . LEU A 1 95 ? 25.785 -0.897 -18.141 1.00 61.81 95 LEU A CA 1
ATOM 739 C C . LEU A 1 95 ? 26.190 -1.441 -16.771 1.00 61.81 95 LEU A C 1
ATOM 741 O O . LEU A 1 95 ? 25.689 -2.473 -16.331 1.00 61.81 95 LEU A O 1
ATOM 745 N N . GLY A 1 96 ? 27.133 -0.770 -16.107 1.00 66.06 96 GLY A N 1
ATOM 746 C CA . GLY A 1 96 ? 27.795 -1.357 -14.937 1.00 66.06 96 GLY A CA 1
ATOM 747 C C . GLY A 1 96 ? 28.529 -2.642 -15.334 1.00 66.06 96 GLY A C 1
ATOM 748 O O . GLY A 1 96 ? 29.328 -2.616 -16.272 1.00 66.06 96 GLY A O 1
ATOM 749 N N . ASP A 1 97 ? 28.207 -3.754 -14.671 1.00 63.56 97 ASP A N 1
ATOM 750 C CA . ASP A 1 97 ? 28.775 -5.084 -14.950 1.00 63.56 97 ASP A CA 1
ATOM 751 C C . ASP A 1 97 ? 28.005 -5.868 -16.028 1.00 63.56 97 ASP A C 1
ATOM 753 O O . ASP A 1 97 ? 28.425 -6.947 -16.448 1.00 63.56 97 ASP A O 1
ATOM 757 N N . HIS A 1 98 ? 26.889 -5.326 -16.522 1.00 53.69 98 HIS A N 1
ATOM 758 C CA . HIS A 1 98 ? 26.059 -5.982 -17.527 1.00 53.69 98 HIS A CA 1
ATOM 759 C C . HIS A 1 98 ? 26.468 -5.574 -18.945 1.00 53.69 98 HIS A C 1
ATOM 761 O O . HIS A 1 98 ? 26.788 -4.414 -19.222 1.00 53.69 98 HIS A O 1
ATOM 767 N N . GLN A 1 99 ? 26.427 -6.535 -19.869 1.00 61.09 99 GLN A N 1
ATOM 768 C CA . GLN A 1 99 ? 26.687 -6.316 -21.290 1.00 61.09 99 GLN A CA 1
ATOM 769 C C . GLN A 1 99 ? 25.423 -6.624 -22.094 1.00 61.09 99 GLN A C 1
ATOM 771 O O . GLN A 1 99 ? 24.949 -7.757 -22.107 1.00 61.09 99 GLN A O 1
ATOM 776 N N . LEU A 1 100 ? 24.885 -5.613 -22.775 1.00 65.25 100 LEU A N 1
ATOM 777 C CA . LEU A 1 100 ? 23.749 -5.748 -23.684 1.00 65.25 100 LEU A CA 1
ATOM 778 C C . LEU A 1 100 ? 24.239 -5.666 -25.123 1.00 65.25 100 LEU A C 1
ATOM 780 O O . LEU A 1 100 ? 24.811 -4.660 -25.542 1.00 65.25 100 LEU A O 1
ATOM 784 N N . ARG A 1 101 ? 23.983 -6.710 -25.908 1.00 72.69 101 ARG A N 1
ATOM 785 C CA . ARG A 1 101 ? 24.225 -6.682 -27.350 1.00 72.69 101 ARG A CA 1
ATOM 786 C C . ARG A 1 101 ? 23.032 -6.033 -28.044 1.00 72.69 101 ARG A C 1
ATOM 788 O O . ARG A 1 101 ? 21.918 -6.531 -27.942 1.00 72.69 101 ARG A O 1
ATOM 795 N N . VAL A 1 102 ? 23.285 -4.961 -28.785 1.00 75.94 102 VAL A N 1
ATOM 796 C CA . VAL A 1 102 ? 22.298 -4.272 -29.617 1.00 75.94 102 VAL A CA 1
ATOM 797 C C . VAL 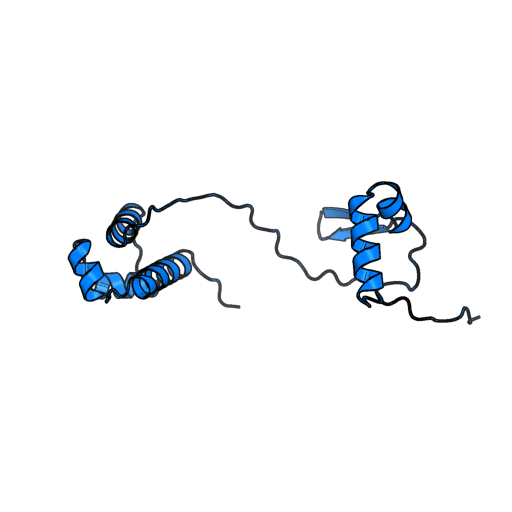A 1 102 ? 22.585 -4.608 -31.083 1.00 75.94 102 VAL A C 1
ATOM 799 O O . VAL A 1 102 ? 23.510 -4.044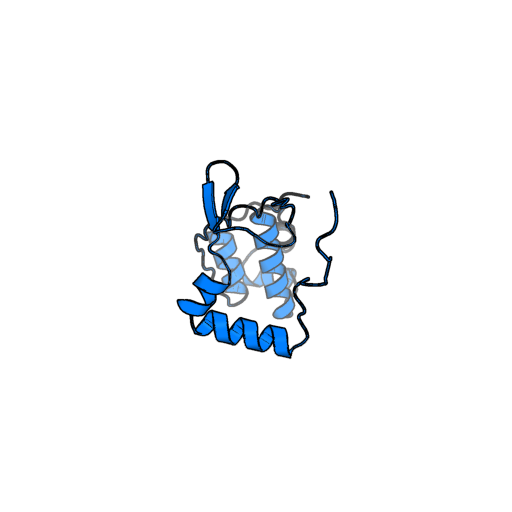 -31.677 1.00 75.94 102 VAL A O 1
ATOM 802 N N . PRO A 1 103 ? 21.854 -5.568 -31.674 1.00 67.56 103 PRO A N 1
ATOM 803 C CA . PRO A 1 103 ? 21.951 -5.849 -33.101 1.00 67.56 103 PRO A CA 1
ATOM 804 C C . PRO A 1 103 ? 21.413 -4.669 -33.931 1.00 67.56 103 PRO A C 1
ATOM 806 O O . PRO A 1 103 ? 20.581 -3.898 -33.447 1.00 67.56 103 PRO A O 1
ATOM 809 N N . PRO A 1 104 ? 21.874 -4.499 -35.183 1.00 70.25 104 PRO A N 1
ATOM 810 C CA . PRO A 1 104 ? 21.350 -3.457 -36.058 1.00 70.25 104 PRO A CA 1
ATOM 811 C C . PRO A 1 104 ? 19.853 -3.678 -36.312 1.00 70.25 104 PRO A C 1
ATOM 813 O O . PRO A 1 104 ? 19.403 -4.823 -36.393 1.00 70.25 104 PRO A O 1
ATOM 816 N N . MET A 1 105 ? 19.090 -2.590 -36.488 1.00 70.62 105 MET A N 1
ATOM 817 C CA . MET A 1 105 ? 17.645 -2.677 -36.758 1.00 70.62 105 MET A CA 1
ATOM 818 C C . MET A 1 105 ? 17.324 -3.599 -37.939 1.00 70.62 105 MET A C 1
ATOM 820 O O . MET A 1 105 ? 16.356 -4.341 -37.865 1.00 70.62 105 MET A O 1
ATOM 824 N N . SER A 1 106 ? 18.171 -3.630 -38.973 1.00 71.31 106 SER A N 1
ATOM 825 C CA . SER A 1 106 ? 18.018 -4.534 -40.120 1.00 71.31 106 SER A CA 1
ATOM 826 C C . SER A 1 106 ? 18.072 -6.016 -39.745 1.00 71.31 106 SER A C 1
ATOM 828 O O . SER A 1 106 ? 17.343 -6.820 -40.317 1.00 71.31 106 SER A O 1
ATOM 830 N N . TRP A 1 107 ? 18.919 -6.390 -38.782 1.00 78.62 107 TRP A N 1
ATOM 831 C CA . TRP A 1 107 ? 18.986 -7.762 -38.286 1.00 78.62 107 TRP A CA 1
ATOM 832 C C . TRP A 1 107 ? 17.733 -8.102 -37.478 1.00 78.62 107 TRP A C 1
ATOM 834 O O . TRP A 1 107 ? 17.178 -9.180 -37.658 1.00 78.62 107 TRP A O 1
ATOM 844 N N . LEU A 1 108 ? 17.259 -7.171 -36.644 1.00 76.62 108 LEU A N 1
ATOM 845 C CA . LEU A 1 108 ? 16.046 -7.349 -35.843 1.00 76.62 108 LEU A CA 1
ATOM 846 C C . LEU A 1 108 ? 14.802 -7.521 -36.718 1.00 76.62 108 LEU A C 1
ATOM 848 O O . LEU A 1 108 ? 14.109 -8.519 -36.583 1.00 76.62 108 LEU A O 1
ATOM 852 N N . THR A 1 109 ? 14.557 -6.621 -37.671 1.00 78.75 109 THR A N 1
ATOM 853 C CA . THR A 1 109 ? 13.387 -6.719 -38.561 1.00 78.75 109 THR A CA 1
ATOM 854 C C . THR A 1 109 ? 13.437 -7.932 -39.487 1.00 78.75 109 THR A C 1
ATOM 856 O O . THR A 1 109 ? 12.399 -8.378 -39.959 1.00 78.75 109 THR A O 1
ATOM 859 N N . ALA A 1 110 ? 14.629 -8.467 -39.769 1.00 78.06 110 ALA A N 1
ATOM 860 C CA . ALA A 1 110 ? 14.780 -9.684 -40.562 1.00 78.06 110 ALA A CA 1
ATOM 861 C C . ALA A 1 110 ? 14.460 -10.971 -39.777 1.00 78.06 110 ALA A C 1
ATOM 863 O O . ALA A 1 110 ? 14.087 -11.964 -40.395 1.00 78.06 110 ALA A O 1
ATOM 864 N N . HIS A 1 111 ? 14.615 -10.971 -38.448 1.00 82.69 111 HIS A N 1
ATOM 865 C CA . HIS A 1 111 ? 14.438 -12.165 -37.605 1.00 82.69 111 HIS A CA 1
ATOM 866 C C . HIS A 1 111 ? 13.232 -12.075 -36.654 1.00 82.69 111 HIS A C 1
ATOM 868 O O . HIS A 1 111 ? 12.918 -13.060 -35.990 1.00 82.69 111 HIS A O 1
ATOM 874 N N . ASP A 1 112 ? 12.557 -10.926 -36.596 1.00 83.38 112 ASP A N 1
ATOM 875 C CA . ASP A 1 112 ? 11.366 -10.683 -35.783 1.00 83.38 112 ASP A CA 1
ATOM 876 C C . ASP A 1 112 ? 10.295 -9.946 -36.622 1.00 83.3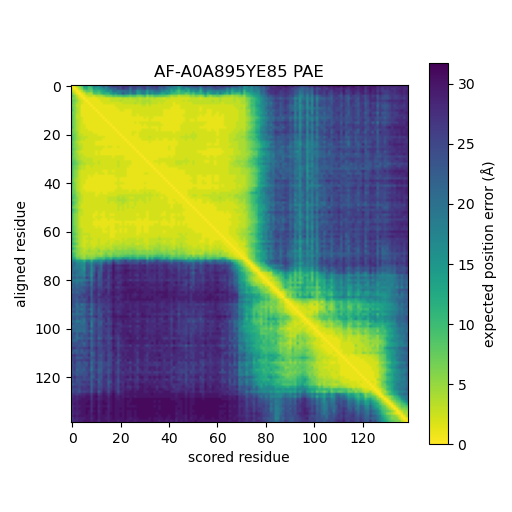8 112 ASP A C 1
ATOM 878 O O . ASP A 1 112 ? 10.367 -8.721 -36.803 1.00 83.38 112 ASP A O 1
ATOM 882 N N . PRO A 1 113 ? 9.319 -10.681 -37.192 1.00 82.12 113 PRO A N 1
ATOM 883 C CA . PRO A 1 113 ? 8.292 -10.100 -38.056 1.00 82.12 113 PRO A CA 1
ATOM 884 C C . PRO A 1 113 ? 7.301 -9.212 -37.291 1.00 82.12 113 PRO A C 1
ATOM 886 O O . PRO A 1 113 ? 6.797 -8.239 -37.856 1.00 82.12 113 PRO A O 1
ATOM 889 N N . ASP A 1 114 ? 7.054 -9.489 -36.008 1.00 76.69 114 ASP A N 1
ATOM 890 C CA . ASP A 1 114 ? 6.149 -8.689 -35.177 1.00 76.69 114 ASP A CA 1
ATOM 891 C C . ASP A 1 114 ? 6.754 -7.308 -34.907 1.00 76.69 114 ASP A C 1
ATOM 893 O O . ASP A 1 114 ? 6.076 -6.277 -34.994 1.00 76.69 114 ASP A O 1
ATOM 897 N N . LEU A 1 115 ? 8.063 -7.268 -34.648 1.00 80.12 115 LEU A N 1
ATOM 898 C CA . LEU A 1 115 ? 8.812 -6.025 -34.511 1.00 80.12 115 LEU A CA 1
ATOM 899 C C . LEU A 1 115 ? 8.875 -5.239 -35.829 1.00 80.12 115 LEU A C 1
ATOM 901 O O . LEU A 1 115 ? 8.756 -4.010 -35.813 1.00 80.12 115 LEU A O 1
ATOM 905 N N . ALA A 1 116 ? 9.029 -5.921 -36.967 1.00 7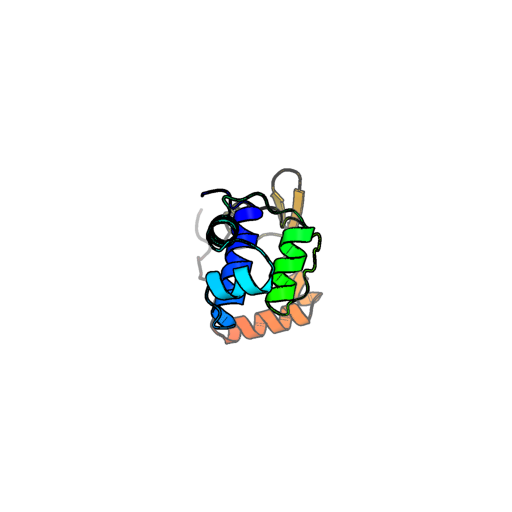9.56 116 ALA A N 1
ATOM 906 C CA . ALA A 1 116 ? 9.001 -5.283 -38.282 1.00 79.56 116 ALA A CA 1
ATOM 907 C C . ALA A 1 116 ? 7.654 -4.588 -38.550 1.00 79.56 116 ALA A C 1
ATOM 909 O O . ALA A 1 116 ? 7.631 -3.418 -38.944 1.00 79.56 116 ALA A O 1
ATOM 910 N N . GLU A 1 117 ? 6.536 -5.263 -38.267 1.00 82.88 117 GLU A N 1
ATOM 911 C CA . GLU A 1 117 ? 5.198 -4.681 -38.419 1.00 82.88 117 GLU A CA 1
ATOM 912 C C . GLU A 1 117 ? 4.972 -3.516 -37.444 1.00 82.88 117 GLU A C 1
ATOM 914 O O . GLU A 1 117 ? 4.430 -2.472 -37.823 1.00 82.88 117 GLU A O 1
ATOM 919 N N . LEU A 1 118 ? 5.426 -3.641 -36.192 1.00 81.44 118 LEU A N 1
ATOM 920 C CA . LEU A 1 118 ? 5.338 -2.565 -35.204 1.00 81.44 118 LEU A CA 1
ATOM 921 C C . LEU A 1 118 ? 6.080 -1.304 -35.671 1.00 81.44 118 LEU A C 1
ATOM 923 O O . LEU A 1 118 ? 5.524 -0.206 -35.604 1.00 81.44 118 LEU A O 1
ATOM 927 N N . LEU A 1 119 ? 7.302 -1.449 -36.185 1.00 76.62 119 LEU A N 1
ATOM 928 C CA . LEU A 1 119 ? 8.073 -0.330 -36.727 1.00 76.62 119 LEU A CA 1
ATOM 929 C C . LEU A 1 119 ? 7.388 0.281 -37.952 1.00 76.62 119 LEU A C 1
ATOM 931 O O . LEU A 1 119 ? 7.239 1.500 -38.010 1.00 76.62 119 LEU A O 1
ATOM 935 N N . ALA A 1 120 ? 6.875 -0.538 -38.875 1.00 79.94 120 ALA A N 1
ATOM 936 C CA . ALA A 1 120 ? 6.130 -0.054 -40.037 1.00 79.94 120 ALA A CA 1
ATOM 937 C C . ALA A 1 120 ? 4.877 0.745 -39.635 1.00 79.94 120 ALA A C 1
ATOM 939 O O . ALA A 1 120 ? 4.526 1.743 -40.270 1.00 79.94 120 ALA A O 1
ATOM 940 N N . ARG A 1 121 ? 4.181 0.335 -38.567 1.00 84.12 121 ARG A N 1
ATOM 941 C CA . ARG A 1 121 ? 3.051 1.085 -37.994 1.00 84.12 121 ARG A CA 1
ATOM 942 C C . ARG A 1 121 ? 3.493 2.420 -37.402 1.00 84.12 121 ARG A C 1
ATOM 944 O O . ARG A 1 121 ? 2.836 3.426 -37.652 1.00 84.12 121 ARG A O 1
ATOM 951 N N . LEU A 1 122 ? 4.598 2.447 -36.660 1.00 74.81 122 LEU A N 1
ATOM 952 C CA . LEU A 1 122 ? 5.127 3.674 -36.059 1.00 74.81 122 LEU A CA 1
ATOM 953 C C . LEU A 1 122 ? 5.606 4.671 -37.121 1.00 74.81 122 LEU A C 1
ATOM 955 O O . LEU A 1 122 ? 5.272 5.851 -37.043 1.00 74.81 122 LEU A O 1
ATOM 959 N N . THR A 1 123 ? 6.307 4.205 -38.157 1.00 76.44 123 THR A N 1
ATOM 960 C CA . THR A 1 123 ? 6.728 5.051 -39.282 1.00 76.44 123 THR A CA 1
ATOM 961 C C . THR A 1 123 ? 5.524 5.640 -40.019 1.00 76.44 123 THR A C 1
ATOM 963 O O . THR A 1 123 ? 5.500 6.840 -40.286 1.00 76.44 123 THR A O 1
ATOM 966 N N . ARG A 1 124 ? 4.478 4.838 -40.279 1.00 78.94 124 ARG A N 1
ATOM 967 C CA . ARG A 1 124 ? 3.206 5.327 -40.852 1.00 78.94 124 ARG A CA 1
ATOM 968 C C . ARG A 1 124 ? 2.503 6.345 -39.952 1.00 78.94 124 ARG A C 1
ATOM 970 O O . ARG A 1 124 ? 1.866 7.259 -40.460 1.00 78.94 124 ARG A O 1
ATOM 977 N N . ALA A 1 125 ? 2.645 6.213 -38.635 1.00 79.38 125 ALA A N 1
ATOM 978 C CA . ALA A 1 125 ? 2.114 7.157 -37.653 1.00 79.38 125 ALA A CA 1
ATOM 979 C C . ALA A 1 125 ? 2.940 8.455 -37.532 1.00 79.38 125 ALA A C 1
ATOM 981 O O . ALA A 1 125 ? 2.690 9.257 -36.635 1.00 79.38 125 ALA A O 1
ATOM 982 N N . GLY A 1 126 ? 3.924 8.676 -38.412 1.00 62.00 126 GLY A N 1
ATOM 983 C CA . GLY A 1 126 ? 4.740 9.888 -38.417 1.00 62.00 126 GLY A CA 1
ATOM 984 C C . GLY A 1 126 ? 5.850 9.887 -37.368 1.00 62.00 126 GLY A C 1
ATOM 985 O O . GLY A 1 126 ? 6.478 10.923 -37.150 1.00 62.00 126 GLY A O 1
ATOM 986 N N . TRP A 1 127 ? 6.138 8.743 -36.735 1.0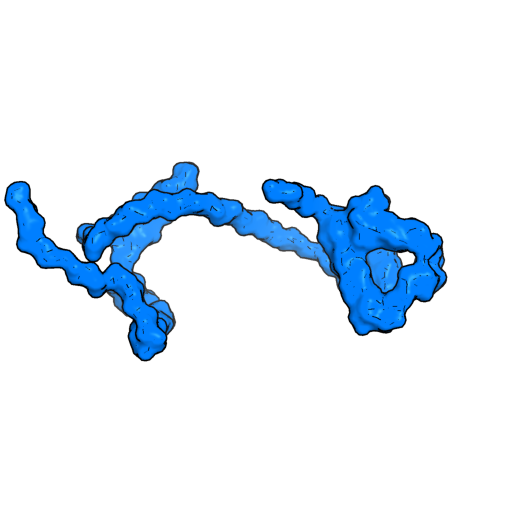0 56.50 127 TRP A N 1
ATOM 987 C CA . TRP A 1 127 ? 7.351 8.599 -35.940 1.00 56.50 127 TRP A CA 1
ATOM 988 C C . TRP A 1 127 ? 8.558 8.532 -36.880 1.00 56.50 127 TRP A C 1
ATOM 990 O O . TRP A 1 127 ? 9.024 7.465 -37.279 1.00 56.50 127 TRP A O 1
ATOM 1000 N N . ALA A 1 128 ? 9.060 9.707 -37.253 1.00 56.19 128 ALA A N 1
ATOM 1001 C CA . ALA A 1 128 ? 10.374 9.864 -37.845 1.00 56.19 128 ALA A CA 1
ATOM 1002 C C . ALA A 1 128 ? 11.394 9.759 -36.708 1.00 56.19 128 ALA A C 1
ATOM 1004 O O . ALA A 1 128 ? 11.847 10.770 -36.172 1.00 56.19 128 ALA A O 1
ATOM 1005 N N . GLY A 1 129 ? 11.721 8.533 -36.282 1.00 53.69 129 GLY A N 1
ATOM 1006 C CA . GLY A 1 129 ? 12.934 8.318 -35.494 1.00 53.69 129 GLY A CA 1
ATOM 1007 C C . GLY A 1 129 ? 14.059 9.067 -36.203 1.00 53.69 129 GLY A C 1
ATOM 1008 O O . GLY A 1 129 ? 14.242 8.839 -37.393 1.00 53.69 129 GLY A O 1
ATOM 1009 N N . SER A 1 130 ? 14.682 10.041 -35.531 1.00 44.06 130 SER A N 1
ATOM 1010 C CA . SER A 1 130 ? 15.606 11.019 -36.118 1.00 44.06 130 SER A CA 1
ATOM 1011 C C . SER A 1 130 ? 16.623 10.365 -37.060 1.00 44.06 130 SER A C 1
ATOM 1013 O O . SER A 1 130 ? 17.708 9.958 -36.655 1.00 44.06 130 SER A O 1
ATOM 1015 N N . ALA A 1 131 ? 16.255 10.315 -38.333 1.00 42.91 131 ALA A N 1
ATOM 1016 C CA . ALA A 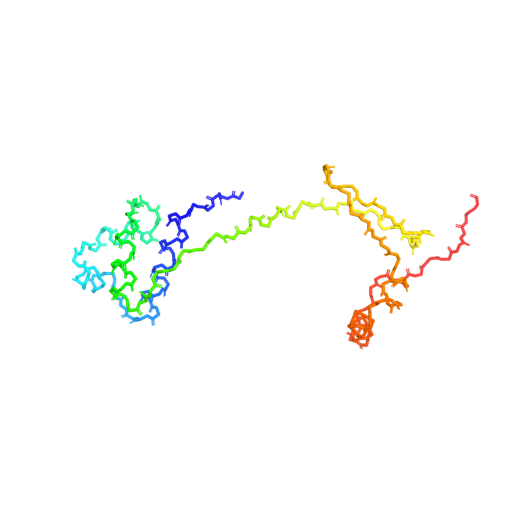1 131 ? 17.082 10.032 -39.486 1.00 42.91 131 ALA A CA 1
ATOM 1017 C C . ALA A 1 131 ? 16.956 11.254 -40.403 1.00 42.91 131 ALA A C 1
ATOM 1019 O O . ALA A 1 131 ? 16.470 11.172 -41.526 1.00 42.91 131 ALA A O 1
ATOM 1020 N N . ALA A 1 132 ? 17.326 12.423 -39.876 1.00 36.53 132 ALA A N 1
ATOM 1021 C CA . ALA A 1 132 ? 17.434 13.658 -40.636 1.00 36.53 132 ALA A CA 1
ATOM 1022 C C . ALA A 1 132 ? 18.921 13.941 -40.891 1.00 36.53 132 ALA A C 1
ATOM 1024 O O . ALA A 1 132 ? 19.618 14.511 -40.062 1.00 36.53 132 ALA A O 1
ATOM 1025 N N . THR A 1 133 ? 19.380 13.460 -42.048 1.00 43.53 133 THR A N 1
ATOM 1026 C CA . THR A 1 133 ? 20.263 14.168 -42.991 1.00 43.53 133 THR A CA 1
ATOM 1027 C C . THR A 1 133 ? 21.445 14.973 -42.425 1.00 43.53 133 THR A C 1
ATOM 1029 O O . THR A 1 133 ? 21.292 16.138 -42.068 1.00 43.53 133 THR A O 1
ATOM 1032 N N . ALA A 1 134 ? 22.657 14.429 -42.553 1.00 33.03 134 ALA A N 1
ATOM 1033 C CA . ALA A 1 134 ? 23.851 15.231 -42.811 1.00 33.03 134 ALA A CA 1
ATOM 1034 C C . ALA A 1 134 ? 24.750 14.513 -43.832 1.00 33.03 134 ALA A C 1
ATOM 1036 O O . ALA A 1 134 ? 25.095 13.342 -43.690 1.00 33.03 134 ALA A O 1
ATOM 1037 N N . SER A 1 135 ? 25.024 15.239 -44.912 1.00 34.25 135 SER A N 1
ATOM 1038 C CA . SER A 1 135 ? 25.888 14.908 -46.048 1.00 34.25 135 SER A CA 1
ATOM 1039 C C . SER A 1 135 ? 27.309 14.519 -45.604 1.00 34.25 135 SER A C 1
ATOM 1041 O O . SER A 1 135 ? 27.779 15.077 -44.610 1.00 34.25 135 SER A O 1
ATOM 1043 N N . PRO A 1 136 ? 28.043 13.642 -46.321 1.00 35.84 136 PRO A N 1
ATOM 1044 C CA . PRO A 1 136 ? 29.448 13.428 -46.026 1.00 35.84 136 PRO A CA 1
ATOM 1045 C C . PRO A 1 136 ? 30.230 14.627 -46.566 1.00 35.84 136 PRO A C 1
ATOM 1047 O O . PRO A 1 136 ? 30.411 14.786 -47.772 1.00 35.84 136 PRO A O 1
ATOM 1050 N N . ALA A 1 137 ? 30.687 15.487 -45.670 1.00 37.44 137 ALA A N 1
ATOM 1051 C CA . ALA A 1 137 ? 31.782 16.394 -45.950 1.00 37.44 137 ALA A CA 1
ATOM 1052 C C . ALA A 1 137 ? 32.697 16.439 -44.729 1.00 37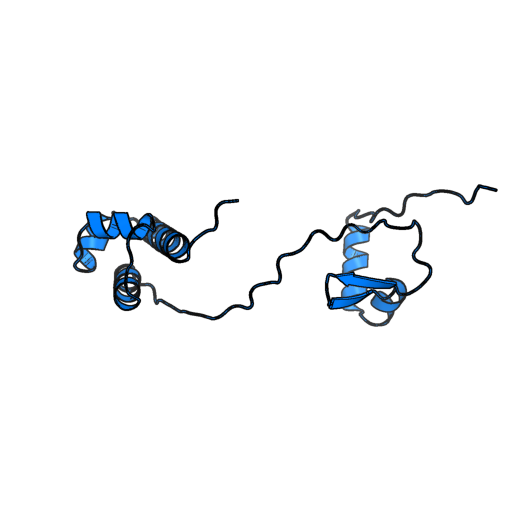.44 137 ALA A C 1
ATOM 1054 O O . ALA A 1 137 ? 32.249 16.189 -43.611 1.00 37.44 137 ALA A O 1
ATOM 1055 N N . VAL A 1 138 ? 33.943 16.826 -44.995 1.00 34.75 138 VAL A N 1
ATOM 1056 C CA . VAL A 1 138 ? 35.129 16.858 -44.127 1.00 34.75 138 VAL A CA 1
ATOM 1057 C C . VAL A 1 138 ? 35.893 15.519 -44.171 1.00 34.75 138 VAL A C 1
ATOM 1059 O O . VAL A 1 138 ? 35.352 14.484 -43.800 1.00 34.75 138 VAL A O 1
ATOM 1062 N N . GLY A 1 139 ? 37.109 15.429 -44.719 1.00 37.09 139 GLY A N 1
ATOM 1063 C CA . GLY A 1 139 ? 38.156 16.449 -44.870 1.00 37.09 139 GLY A CA 1
ATOM 1064 C C . GLY A 1 139 ? 39.264 16.161 -43.874 1.00 37.09 139 GLY A C 1
ATOM 1065 O O . GLY A 1 139 ? 38.991 16.335 -42.671 1.00 37.09 139 GLY A O 1
#

Sequence (139 aa):
MTRRTLQGDVGQLLRTVRERRGLSQSRLAARVGTSQQRLSQVERGVANPTLGDLERLFDGLGQRLRVAAVPHAEAVREVRVRLLDRLPAAVVIRLGDHQLRVPPMSWLTAHDPDLAELLARLTRAGWAGSAATASPAVG

Organism: NCBI:txid2811111

Radius of gyration: 26.04 Å; Cα contacts (8 Å, |Δi|>4): 101; chains: 1; bounding box: 56×29×63 Å

Nearest PDB structures (foldseek):
  2b5a-assembly1_A  TM=9.840E-01  e=2.513E-04  [Bacillus] caldolyticus
  3f52-assembly1_E  TM=9.879E-01  e=5.417E-04  Corynebacterium glutamicum
  3g5g-assembly1_A  TM=9.425E-01  e=4.032E-04  Enterobacter sp. RFL1396
  5k98-assembly1_P  TM=8.113E-01  e=5.107E-04  Escherichia coli MP020980.2
  6u0i-assembly1_B  TM=8.120E-01  e=2.373E-03  Escherichia coli str. K-12 substr. DH10B

Foldseek 3Di:
DDDDDPQQVLLCVLVVLCVVLVHDLCRLCVLLVHDSVQNVCSNRSNDDDDPVSSQSSCVSSVHGDDDDDDPPPPPPDDDDDDDDLDDPAFDWDDDPPDTDTRGPPVVCVVVPVVVVVVVVVCVVVVPPPPNDDDDDDDD